Protein AF-A0A354IC37-F1 (afdb_monomer_lite)

Secondary structure (DSSP, 8-state):
-HHHHHHHHHHHHHHHHSS-GGG------PPPPPSSTTEEEEEEEEEEEETTEEEEEEEES-----S--TT---EEEEEEE-TTS-EEEEEEESEEPPPBTTEEEEE------TTT----SS-SEEEETTS-B-HHHHHHHHTTPEEEEEETTEEEEEETTEEEEEETTS-EEE-SS---

Foldseek 3Di:
DVVVVVVVVVVVVVVVVPPPCVVVPPVDPQDADDLDPQKDFDDFDPVQAEPQKTKTWIFGDDDDDDPDDPPPDGQIFIFIAGPNNHTLGRRQFSAKGRYYPFKIFTERDPDPPDPDDDDDNGHPFIAGSNRHTQVLVVVCVVVVWDWDDDDPQKTWIEDPNFIFIDGSNNHTPGDRDDDD

pLDDT: mean 70.12, std 16.92, range [30.41, 92.62]

Structure (mmCIF, N/CA/C/O backbone):
data_AF-A0A354IC37-F1
#
_entry.id   AF-A0A354IC37-F1
#
loop_
_atom_site.group_PDB
_atom_site.id
_atom_site.type_symbol
_atom_site.label_atom_id
_atom_site.label_alt_id
_atom_site.label_comp_id
_atom_site.label_asym_id
_atom_site.label_entity_id
_atom_site.label_seq_id
_atom_site.pdbx_PDB_ins_code
_atom_site.Cartn_x
_atom_site.Cartn_y
_atom_site.Cartn_z
_atom_site.occupancy
_atom_site.B_iso_or_equiv
_atom_site.auth_seq_id
_atom_site.auth_comp_id
_atom_site.auth_asym_id
_atom_site.auth_atom_id
_atom_site.pdbx_PDB_model_num
ATOM 1 N N . MET A 1 1 ? -67.823 9.144 -4.596 1.00 55.38 1 MET A N 1
ATOM 2 C CA . MET A 1 1 ? -66.781 9.443 -3.578 1.00 55.38 1 MET A CA 1
ATOM 3 C C . MET A 1 1 ? -65.608 8.452 -3.590 1.00 55.38 1 MET A C 1
ATOM 5 O O . MET A 1 1 ? -64.501 8.855 -3.259 1.00 55.38 1 MET A O 1
ATOM 9 N N . GLN A 1 2 ? -65.812 7.197 -4.013 1.00 59.12 2 GLN A N 1
ATOM 10 C CA . GLN A 1 2 ? -64.801 6.123 -4.018 1.00 59.12 2 GLN A CA 1
ATOM 11 C C . GLN A 1 2 ? -63.634 6.345 -5.005 1.00 59.12 2 GLN A C 1
ATOM 13 O O . GLN A 1 2 ? -62.475 6.199 -4.628 1.00 59.12 2 GLN A O 1
ATOM 18 N N . ASN A 1 3 ? -63.912 6.815 -6.227 1.00 58.81 3 ASN A N 1
ATOM 19 C CA . ASN A 1 3 ? -62.883 6.945 -7.274 1.00 58.81 3 ASN A CA 1
ATOM 20 C C . ASN A 1 3 ? -61.832 8.030 -6.980 1.00 58.81 3 ASN A C 1
ATOM 22 O O . ASN A 1 3 ? -60.670 7.863 -7.329 1.00 58.81 3 ASN A O 1
ATOM 26 N N . LYS A 1 4 ? -62.202 9.112 -6.275 1.00 60.78 4 LYS A N 1
ATOM 27 C CA . LYS A 1 4 ? -61.241 10.155 -5.865 1.00 60.78 4 LYS A CA 1
ATOM 28 C C . LYS A 1 4 ? -60.268 9.654 -4.792 1.00 60.78 4 LYS A C 1
ATOM 30 O O . LYS A 1 4 ? -59.103 10.028 -4.818 1.00 60.78 4 LYS A O 1
ATOM 35 N N . ARG A 1 5 ? -60.729 8.782 -3.884 1.00 60.69 5 ARG A N 1
ATOM 36 C CA . ARG A 1 5 ? -59.878 8.153 -2.859 1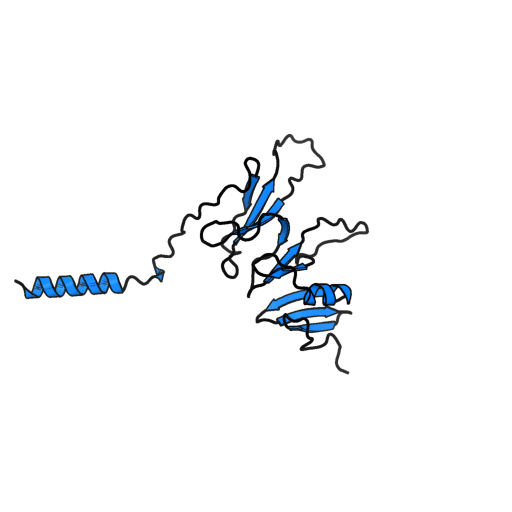.00 60.69 5 ARG A CA 1
ATOM 37 C C . ARG A 1 5 ? -58.916 7.134 -3.470 1.00 60.69 5 ARG A C 1
ATOM 39 O O . ARG A 1 5 ? -57.764 7.095 -3.071 1.00 60.69 5 ARG A O 1
ATOM 46 N N . MET A 1 6 ? -59.367 6.379 -4.471 1.00 65.19 6 MET A N 1
ATOM 47 C CA . MET A 1 6 ? -58.540 5.393 -5.174 1.00 65.19 6 MET A CA 1
ATOM 48 C C . MET A 1 6 ? -57.442 6.043 -6.031 1.00 65.19 6 MET A C 1
ATOM 50 O O . MET A 1 6 ? -56.305 5.589 -6.006 1.00 65.19 6 MET A O 1
ATOM 54 N N . ILE A 1 7 ? -57.754 7.142 -6.730 1.00 68.56 7 ILE A N 1
ATOM 55 C CA . ILE A 1 7 ? -56.764 7.901 -7.513 1.00 68.56 7 ILE A CA 1
ATOM 56 C C . ILE A 1 7 ? -55.724 8.553 -6.595 1.00 68.56 7 ILE A C 1
ATOM 58 O O . ILE A 1 7 ? -54.534 8.487 -6.885 1.00 68.56 7 ILE A O 1
ATOM 62 N N . LEU A 1 8 ? -56.148 9.128 -5.463 1.00 61.62 8 LEU A N 1
ATOM 63 C CA . LEU A 1 8 ? -55.221 9.709 -4.490 1.00 61.62 8 LEU A CA 1
ATOM 64 C C . LEU A 1 8 ? -54.279 8.645 -3.900 1.00 61.62 8 LEU A C 1
ATOM 66 O O . LEU A 1 8 ? -53.088 8.903 -3.779 1.00 61.62 8 LEU A O 1
ATOM 70 N N . PHE A 1 9 ? -54.795 7.443 -3.620 1.00 63.91 9 PHE A N 1
ATOM 71 C CA . PHE A 1 9 ? -54.010 6.315 -3.111 1.00 63.91 9 PHE A CA 1
ATOM 72 C C . PHE A 1 9 ? -52.967 5.816 -4.127 1.00 63.91 9 PHE A C 1
ATOM 74 O O . PHE A 1 9 ? -51.822 5.539 -3.770 1.00 63.91 9 PHE A O 1
ATOM 81 N N . LEU A 1 10 ? -53.338 5.758 -5.410 1.00 62.50 10 LEU A N 1
ATOM 82 C CA . LEU A 1 10 ? -52.429 5.400 -6.502 1.00 62.50 10 LEU A CA 1
ATOM 83 C C . LEU A 1 10 ? -51.329 6.451 -6.704 1.00 62.50 10 LEU A C 1
ATOM 85 O O . LEU A 1 10 ? -50.171 6.084 -6.871 1.00 62.50 10 LEU A O 1
ATOM 89 N N . ILE A 1 11 ? -51.661 7.743 -6.619 1.00 60.19 11 ILE A N 1
ATOM 90 C CA . ILE A 1 11 ? -50.674 8.827 -6.731 1.00 60.19 11 ILE A CA 1
ATOM 91 C C . ILE A 1 11 ? -49.690 8.791 -5.555 1.00 60.19 11 ILE A C 1
ATOM 93 O O . ILE A 1 11 ? -48.491 8.916 -5.782 1.00 60.19 11 ILE A O 1
ATOM 97 N N . THR A 1 12 ? -50.147 8.546 -4.320 1.00 58.38 12 THR A N 1
ATOM 98 C CA . THR A 1 12 ? -49.249 8.409 -3.158 1.00 58.38 12 THR A CA 1
ATOM 99 C C . THR A 1 12 ? -48.353 7.175 -3.241 1.00 58.38 12 THR A C 1
ATOM 101 O O . THR A 1 12 ? -47.183 7.251 -2.882 1.00 58.38 12 THR A O 1
ATOM 104 N N . MET A 1 13 ? -48.864 6.048 -3.747 1.00 57.31 13 MET A N 1
ATOM 105 C CA . MET A 1 13 ? -48.085 4.813 -3.875 1.00 57.31 13 MET A CA 1
ATOM 106 C C . MET A 1 13 ? -46.992 4.942 -4.943 1.00 57.31 13 MET A C 1
ATOM 108 O O . MET A 1 13 ? -45.868 4.499 -4.728 1.00 57.31 13 MET A O 1
ATOM 112 N N . VAL A 1 14 ? -47.294 5.615 -6.059 1.00 56.84 14 VAL A N 1
ATOM 113 C CA . VAL A 1 14 ? -46.290 5.960 -7.075 1.00 56.84 14 VAL A CA 1
ATOM 114 C C . VAL A 1 14 ? -45.277 6.958 -6.512 1.00 56.84 14 VAL A C 1
ATOM 116 O O . VAL A 1 14 ? -44.090 6.772 -6.738 1.00 56.84 14 VAL A O 1
ATOM 119 N N . PHE A 1 15 ? -45.703 7.935 -5.701 1.00 54.25 15 PHE A N 1
ATOM 120 C CA . PHE A 1 15 ? -44.789 8.881 -5.048 1.00 54.25 15 PHE A CA 1
ATOM 121 C C . PHE A 1 15 ? -43.768 8.182 -4.139 1.00 54.25 15 PHE A C 1
ATOM 123 O O . PHE A 1 15 ? -42.600 8.550 -4.176 1.00 54.25 15 PHE A O 1
ATOM 130 N N . PHE A 1 16 ? -44.175 7.150 -3.385 1.00 53.25 16 PHE A N 1
ATOM 131 C CA . PHE A 1 16 ? -43.267 6.331 -2.564 1.00 53.25 16 PHE A CA 1
ATOM 132 C C . PHE A 1 16 ? -42.364 5.403 -3.391 1.00 53.25 16 PHE A C 1
ATOM 134 O O . PHE A 1 16 ? -41.242 5.131 -2.978 1.00 53.25 16 PHE A O 1
ATOM 141 N N . LEU A 1 17 ? -42.815 4.950 -4.565 1.00 52.03 17 LEU A N 1
ATOM 142 C CA . LEU A 1 17 ? -42.017 4.127 -5.487 1.00 52.03 17 LEU A CA 1
ATOM 143 C C . LEU A 1 17 ? -41.044 4.948 -6.355 1.00 52.03 17 LEU A C 1
ATOM 145 O O . LEU A 1 17 ? -40.126 4.375 -6.934 1.00 52.03 17 LEU A O 1
ATOM 149 N N . THR A 1 18 ? -41.223 6.271 -6.446 1.00 47.56 18 THR A N 1
ATOM 150 C CA . THR A 1 18 ? -40.334 7.192 -7.180 1.00 47.56 18 THR A CA 1
ATOM 151 C C . THR A 1 18 ? -39.411 8.011 -6.282 1.00 47.56 18 THR A C 1
ATOM 153 O O . THR A 1 18 ? -38.691 8.867 -6.797 1.00 47.56 18 THR A O 1
ATOM 156 N N . ILE A 1 19 ? -39.405 7.790 -4.959 1.00 50.91 19 ILE A N 1
ATOM 157 C CA . ILE A 1 19 ? -38.304 8.283 -4.122 1.00 50.91 19 ILE A CA 1
ATOM 158 C C . ILE A 1 19 ? -37.090 7.452 -4.521 1.00 50.91 19 ILE A C 1
ATOM 160 O O . ILE A 1 19 ? -36.849 6.367 -4.000 1.00 50.91 19 ILE A O 1
ATOM 164 N N . SER A 1 20 ? -36.383 7.938 -5.538 1.00 50.81 20 SER A N 1
ATOM 165 C CA . SER A 1 20 ? -35.123 7.385 -5.993 1.00 50.81 20 SER A CA 1
ATOM 166 C C . SER A 1 20 ? -34.240 7.099 -4.776 1.00 50.81 20 SER A C 1
ATOM 168 O O . SER A 1 20 ? -34.092 7.990 -3.934 1.00 50.81 20 SER A O 1
ATOM 170 N N . PRO A 1 21 ? -33.576 5.932 -4.695 1.00 51.78 21 PRO A N 1
ATOM 171 C CA . PRO A 1 21 ? -32.583 5.676 -3.648 1.00 51.78 21 PRO A CA 1
ATOM 172 C C . PRO A 1 21 ? -31.457 6.730 -3.630 1.00 51.78 21 PRO A C 1
ATOM 174 O O . PRO A 1 21 ? -30.753 6.864 -2.639 1.00 51.78 21 PRO A O 1
ATOM 177 N N . ALA A 1 22 ? -31.350 7.560 -4.676 1.00 47.19 22 ALA A N 1
ATOM 178 C CA . ALA A 1 22 ? -30.498 8.744 -4.733 1.00 47.19 22 ALA A CA 1
ATOM 179 C C . ALA A 1 22 ? -30.764 9.801 -3.635 1.00 47.19 22 ALA A C 1
ATOM 181 O O . ALA A 1 22 ? -29.868 10.589 -3.354 1.00 47.19 22 ALA A O 1
ATOM 182 N N . LEU A 1 23 ? -31.949 9.836 -3.004 1.00 44.38 23 LEU A N 1
ATOM 183 C CA . LEU A 1 23 ? -32.228 10.750 -1.880 1.00 44.38 23 LEU A CA 1
ATOM 184 C C . LEU A 1 23 ? -31.920 10.139 -0.500 1.00 44.38 23 LEU A C 1
ATOM 186 O O . LEU A 1 23 ? -31.999 10.839 0.504 1.00 44.38 23 LEU A O 1
ATOM 190 N N . ALA A 1 24 ? -31.554 8.854 -0.454 1.00 45.72 24 ALA A N 1
ATOM 191 C CA . ALA A 1 24 ? -31.104 8.162 0.751 1.00 45.72 24 ALA A CA 1
ATOM 192 C C . ALA A 1 24 ? -29.572 8.173 0.894 1.00 45.72 24 ALA A C 1
ATOM 194 O O . ALA A 1 24 ? -29.023 7.389 1.659 1.00 45.72 24 ALA A O 1
ATOM 195 N N . ALA A 1 25 ? -28.874 9.097 0.222 1.00 46.78 25 ALA A N 1
ATOM 196 C CA . ALA A 1 25 ? -27.520 9.501 0.603 1.00 46.78 25 ALA A CA 1
ATOM 197 C C . ALA A 1 25 ? -27.575 10.346 1.892 1.00 46.78 25 ALA A C 1
ATOM 199 O O . ALA A 1 25 ? -27.086 11.471 1.958 1.00 46.78 25 ALA A O 1
ATOM 200 N N . GLN A 1 26 ? -28.257 9.833 2.915 1.00 44.06 26 GLN A N 1
ATOM 201 C CA . GLN A 1 26 ? -28.049 10.294 4.270 1.00 44.06 26 GLN A CA 1
ATOM 202 C C . GLN A 1 26 ? -26.643 9.825 4.633 1.00 44.06 26 GLN A C 1
ATOM 204 O O . GLN A 1 26 ? -26.309 8.669 4.385 1.00 44.06 26 GLN A O 1
ATOM 209 N N . SER A 1 27 ? -25.807 10.719 5.159 1.00 46.56 27 SER A N 1
ATOM 210 C CA . SER A 1 27 ? -24.544 10.326 5.775 1.00 46.56 27 SER A CA 1
ATOM 211 C C . SER A 1 27 ? -24.882 9.328 6.880 1.00 46.56 27 SER A C 1
ATOM 213 O O . SER A 1 27 ? -25.352 9.728 7.949 1.00 46.56 27 SER A O 1
ATOM 215 N N . GLU A 1 28 ? -24.770 8.036 6.586 1.00 54.12 28 GLU A N 1
ATOM 216 C CA . GLU A 1 28 ? -24.969 6.993 7.575 1.00 54.12 28 GLU A CA 1
ATOM 217 C C . GLU A 1 28 ? -23.858 7.197 8.600 1.00 54.12 28 GLU A C 1
ATOM 219 O O . GLU A 1 28 ? -22.677 7.262 8.257 1.00 54.12 28 GLU A O 1
ATOM 224 N N . ILE A 1 29 ? -24.246 7.459 9.847 1.00 55.75 29 ILE A N 1
ATOM 225 C CA . ILE A 1 29 ? -23.283 7.584 10.934 1.00 55.75 29 ILE A CA 1
ATOM 226 C C . ILE A 1 29 ? -22.748 6.172 11.153 1.00 55.75 29 ILE A C 1
ATOM 228 O O . ILE A 1 29 ? -23.435 5.334 11.733 1.00 55.75 29 ILE A O 1
ATOM 232 N N . ILE A 1 30 ? -21.554 5.907 10.630 1.00 58.66 30 ILE A N 1
ATOM 233 C CA . ILE A 1 30 ? -20.850 4.645 10.832 1.00 58.66 30 ILE A CA 1
ATOM 234 C C . ILE A 1 30 ? -20.233 4.701 12.229 1.00 58.66 30 ILE A C 1
ATOM 236 O O . ILE A 1 30 ? -19.430 5.587 12.528 1.00 58.66 30 ILE A O 1
ATOM 240 N N . TRP A 1 31 ? -20.638 3.775 13.092 1.00 61.97 31 TRP A N 1
ATOM 241 C CA . TRP A 1 31 ? -20.012 3.585 14.394 1.00 61.97 31 TRP A CA 1
ATOM 242 C C . TRP A 1 31 ? -18.796 2.684 14.207 1.00 61.97 31 TRP A C 1
ATOM 244 O O . TRP A 1 31 ? -18.922 1.593 13.664 1.00 61.97 31 TRP A O 1
ATOM 254 N N . LEU A 1 32 ? -17.626 3.156 14.627 1.00 63.53 32 LEU A N 1
ATOM 255 C CA . LEU A 1 32 ? -16.413 2.346 14.656 1.00 63.53 32 LEU A CA 1
ATOM 256 C C . LEU A 1 32 ? -16.315 1.698 16.032 1.00 63.53 32 LEU A C 1
ATOM 258 O O . LEU A 1 32 ? -16.416 2.394 17.043 1.00 63.53 32 LEU A O 1
ATOM 262 N N . GLU A 1 33 ? -16.129 0.382 16.070 1.00 65.38 33 GLU A N 1
ATOM 263 C CA . GLU A 1 33 ? -15.758 -0.289 17.313 1.00 65.38 33 GLU A CA 1
ATOM 264 C C . GLU A 1 33 ? -14.324 0.110 17.683 1.00 65.38 33 GLU A C 1
ATOM 266 O O . GLU A 1 33 ? -13.418 0.068 16.837 1.00 65.38 33 GLU A O 1
ATOM 271 N N . ASP A 1 34 ? -14.128 0.526 18.939 1.00 64.62 34 ASP A N 1
ATOM 272 C CA . ASP A 1 34 ? -12.810 0.907 19.443 1.00 64.62 34 ASP A CA 1
ATOM 273 C C . ASP A 1 34 ? -11.836 -0.259 19.256 1.00 64.62 34 ASP A C 1
ATOM 275 O O . ASP A 1 34 ? -12.078 -1.383 19.698 1.00 64.62 34 ASP A O 1
ATOM 279 N N . TYR A 1 35 ? -10.722 0.020 18.578 1.00 65.31 35 TYR A N 1
ATOM 280 C CA . TYR A 1 35 ? -9.683 -0.975 18.325 1.00 65.31 35 TYR A CA 1
ATOM 281 C C . TYR A 1 35 ? -8.998 -1.425 19.630 1.00 65.31 35 TYR A C 1
ATOM 283 O O . TYR A 1 35 ? -8.706 -2.607 19.806 1.00 65.31 35 TYR A O 1
ATOM 291 N N . SER A 1 36 ? -8.767 -0.487 20.554 1.00 70.94 36 SER A N 1
ATOM 292 C CA . SER A 1 36 ? -8.266 -0.720 21.914 1.00 70.94 36 SER A CA 1
ATOM 293 C C . SER A 1 36 ? -8.661 0.446 22.835 1.00 70.94 36 SER A C 1
ATOM 295 O O . SER A 1 36 ? -9.012 1.518 22.345 1.00 70.94 36 SER A O 1
ATOM 297 N N . GLU A 1 37 ? -8.601 0.259 24.162 1.00 71.62 37 GLU A N 1
ATOM 298 C CA . GLU A 1 37 ? -8.968 1.304 25.146 1.00 71.62 37 GLU A CA 1
ATOM 299 C C . GLU A 1 37 ? -8.109 2.581 25.028 1.00 71.62 37 GLU A C 1
ATOM 301 O O . GLU A 1 37 ? -8.585 3.678 25.323 1.00 71.62 37 GLU A O 1
ATOM 306 N N . ASP A 1 38 ? -6.868 2.446 24.552 1.00 68.56 38 ASP A N 1
ATOM 307 C CA . ASP A 1 38 ? -5.892 3.537 24.422 1.00 68.56 38 ASP A CA 1
ATOM 308 C C . ASP A 1 38 ? -5.788 4.095 22.992 1.00 68.56 38 ASP A C 1
ATOM 310 O O . ASP A 1 38 ? -5.014 5.023 22.729 1.00 68.56 38 ASP A O 1
ATOM 314 N N . ALA A 1 39 ? -6.545 3.530 22.050 1.00 65.50 39 ALA A N 1
ATOM 315 C CA . ALA A 1 39 ? -6.523 3.932 20.655 1.00 65.50 39 ALA A CA 1
ATOM 316 C C . ALA A 1 39 ? -7.452 5.121 20.397 1.00 65.50 39 ALA A C 1
ATOM 318 O O . ALA A 1 39 ? -8.575 5.205 20.893 1.00 65.50 39 ALA A O 1
ATOM 319 N N . ARG A 1 40 ? -7.003 6.045 19.546 1.00 71.25 40 ARG A N 1
ATOM 320 C CA . ARG A 1 40 ? -7.833 7.144 19.042 1.00 71.25 40 ARG A CA 1
ATOM 321 C C . ARG A 1 40 ? -7.879 7.117 17.527 1.00 71.25 40 ARG A C 1
ATOM 323 O O . ARG A 1 40 ? -6.847 7.198 16.863 1.00 71.25 40 ARG A O 1
ATOM 330 N N . VAL A 1 41 ? -9.085 7.083 16.970 1.00 70.25 41 VAL A N 1
ATOM 331 C CA . VAL A 1 41 ? -9.297 7.299 15.535 1.00 70.25 41 VAL A CA 1
ATOM 332 C C . VAL A 1 41 ? -9.109 8.785 15.240 1.00 70.25 41 VAL A C 1
ATOM 334 O O . VAL A 1 41 ? -9.832 9.628 15.768 1.00 70.25 41 VAL A O 1
ATOM 337 N N . THR A 1 42 ? -8.113 9.125 14.421 1.00 62.41 42 THR A N 1
ATOM 338 C CA . THR A 1 42 ? -7.701 10.525 14.202 1.00 62.41 42 THR A CA 1
ATOM 339 C C . THR A 1 42 ? -7.881 11.014 12.768 1.00 62.41 42 THR A C 1
ATOM 341 O O . THR A 1 42 ? -7.694 12.203 12.515 1.00 62.41 42 THR A O 1
ATOM 344 N N . ASN A 1 43 ? -8.283 10.149 11.831 1.00 60.88 43 ASN A N 1
ATOM 345 C CA . ASN A 1 43 ? -8.567 10.556 10.455 1.00 60.88 43 ASN A CA 1
ATOM 346 C C . ASN A 1 43 ? -9.464 9.521 9.752 1.00 60.88 43 ASN A C 1
ATOM 348 O O . ASN A 1 43 ? -8.963 8.527 9.223 1.00 60.88 43 ASN A O 1
ATOM 352 N N . PHE A 1 44 ? -10.782 9.737 9.793 1.00 60.84 44 PHE A N 1
ATOM 353 C CA . PHE A 1 44 ? -11.744 9.024 8.949 1.00 60.84 44 PHE A CA 1
ATOM 354 C C . PHE A 1 44 ? -12.052 9.913 7.748 1.00 60.84 44 PHE A C 1
ATOM 356 O O . PHE A 1 44 ? -12.642 10.981 7.916 1.00 60.84 44 PHE A O 1
ATOM 363 N N . ASP A 1 45 ? -11.627 9.490 6.561 1.00 61.34 45 ASP A N 1
ATOM 364 C CA . ASP A 1 45 ? -11.818 10.257 5.335 1.00 61.34 45 ASP A CA 1
ATOM 365 C C . ASP A 1 45 ? -12.738 9.498 4.361 1.00 61.34 45 ASP A C 1
ATOM 367 O O . ASP A 1 45 ? -12.311 8.517 3.740 1.00 61.34 45 ASP A O 1
ATOM 371 N N . PRO A 1 46 ? -14.006 9.927 4.213 1.00 61.03 46 PRO A N 1
ATOM 372 C CA . PRO A 1 46 ? -14.942 9.330 3.266 1.00 61.03 46 PRO A CA 1
ATOM 373 C C . PRO A 1 46 ? -14.479 9.401 1.805 1.00 61.03 46 PRO A C 1
ATOM 375 O O . PRO A 1 46 ? -14.924 8.580 1.003 1.00 61.03 46 PRO A O 1
ATOM 378 N N . GLU A 1 47 ? -13.603 10.349 1.443 1.00 59.12 47 GLU A N 1
ATOM 379 C CA . GLU A 1 47 ? -13.055 10.464 0.082 1.00 59.12 47 GLU A CA 1
ATOM 380 C C . GLU A 1 47 ? -12.125 9.293 -0.263 1.00 59.12 47 GLU A C 1
ATOM 382 O O . GLU A 1 47 ? -11.938 8.965 -1.433 1.00 59.12 47 GLU A O 1
ATOM 387 N N . HIS A 1 48 ? -11.614 8.603 0.757 1.00 64.25 48 HIS A N 1
ATOM 388 C CA . HIS A 1 48 ? -10.730 7.450 0.637 1.00 64.25 48 HIS A CA 1
ATOM 389 C C . HIS A 1 48 ? -11.480 6.106 0.689 1.00 64.25 48 HIS A C 1
ATOM 391 O O . HIS A 1 48 ? -10.869 5.064 0.952 1.00 64.25 48 HIS A O 1
ATOM 397 N N . TYR A 1 49 ? -12.791 6.104 0.416 1.00 70.44 49 TYR A N 1
ATOM 398 C CA . TYR A 1 49 ? -13.578 4.882 0.252 1.00 70.44 49 TYR A CA 1
ATOM 399 C C . TYR A 1 49 ? -13.203 4.143 -1.034 1.00 70.44 49 TYR A C 1
ATOM 401 O O . TYR A 1 49 ? -13.446 4.615 -2.147 1.00 70.44 49 TYR A O 1
ATOM 409 N N . GLY A 1 50 ? -12.648 2.950 -0.866 1.00 71.88 50 GLY A N 1
ATOM 410 C CA . GLY A 1 50 ? -12.111 2.138 -1.939 1.00 71.88 50 GLY A CA 1
ATOM 411 C C . GLY A 1 50 ? -12.620 0.704 -1.883 1.00 71.88 50 GLY A C 1
ATOM 412 O O . GLY A 1 50 ? -12.437 0.023 -0.881 1.00 71.88 50 GLY A O 1
ATOM 413 N N . ASP A 1 51 ? -13.294 0.230 -2.933 1.00 78.69 51 ASP A N 1
ATOM 414 C CA . ASP A 1 51 ? -13.785 -1.157 -3.080 1.00 78.69 51 ASP A CA 1
ATOM 415 C C . ASP A 1 51 ? -14.517 -1.779 -1.873 1.00 78.69 51 ASP A C 1
ATOM 417 O O . ASP A 1 51 ? -14.439 -2.997 -1.645 1.00 78.69 51 ASP A O 1
ATOM 421 N N . GLY A 1 52 ? -15.245 -0.974 -1.099 1.00 80.00 52 GLY A N 1
ATOM 422 C CA . GLY A 1 52 ? -15.938 -1.463 0.096 1.00 80.00 52 GLY A CA 1
ATOM 423 C C . GLY A 1 52 ? -15.238 -1.178 1.417 1.00 80.00 52 GLY A C 1
ATOM 424 O O . GLY A 1 52 ? -15.829 -1.471 2.454 1.00 80.00 52 GLY A O 1
ATOM 425 N N . LEU A 1 53 ? -14.027 -0.621 1.391 1.00 81.38 53 LEU A N 1
ATOM 426 C CA . LEU A 1 53 ? -13.188 -0.409 2.563 1.00 81.38 53 LEU A CA 1
ATOM 427 C C . LEU A 1 53 ? -12.811 1.066 2.733 1.00 81.38 53 LEU A C 1
ATOM 429 O O . LEU A 1 53 ? -12.470 1.751 1.769 1.00 81.38 53 LEU A O 1
ATOM 433 N N . TYR A 1 54 ? -12.835 1.535 3.977 1.00 82.56 54 TYR A N 1
ATOM 434 C CA . TYR A 1 54 ? -12.323 2.845 4.374 1.00 82.56 54 TYR A CA 1
ATOM 435 C C . TYR A 1 54 ? -10.968 2.672 5.049 1.00 82.56 54 TYR A C 1
ATOM 437 O O . TYR A 1 54 ? -10.845 1.860 5.965 1.00 82.56 54 TYR A O 1
ATOM 445 N N . ALA A 1 55 ? -9.969 3.447 4.626 1.00 81.12 55 ALA A N 1
ATOM 446 C CA . ALA A 1 55 ? -8.708 3.552 5.350 1.00 81.12 55 ALA A CA 1
ATOM 447 C C . ALA A 1 55 ? -8.907 4.417 6.605 1.00 81.12 55 ALA A C 1
ATOM 449 O O . ALA A 1 55 ? -9.433 5.528 6.522 1.00 81.12 55 ALA A O 1
ATOM 450 N N . VAL A 1 56 ? -8.489 3.914 7.767 1.00 81.31 56 VAL A N 1
ATOM 451 C CA . VAL A 1 56 ? -8.681 4.580 9.063 1.00 81.31 56 VAL A CA 1
ATOM 452 C C . VAL A 1 56 ? -7.350 4.693 9.782 1.00 81.31 56 VAL A C 1
ATOM 454 O O . VAL A 1 56 ? -6.694 3.682 10.031 1.00 81.31 56 VAL A O 1
ATOM 457 N N . LYS A 1 57 ? -6.967 5.924 10.143 1.00 80.75 57 LYS A N 1
ATOM 458 C CA . LYS A 1 57 ? -5.771 6.177 10.954 1.00 80.75 57 LYS A CA 1
ATOM 459 C C . LYS A 1 57 ? -6.096 6.117 12.438 1.00 80.75 57 LYS A C 1
ATOM 461 O O . LYS A 1 57 ? -6.966 6.845 12.926 1.00 80.75 57 LYS A O 1
ATOM 466 N N . VAL A 1 58 ? -5.342 5.286 13.137 1.00 75.06 58 VAL A N 1
ATOM 467 C CA . VAL A 1 58 ? -5.402 5.067 14.573 1.00 75.06 58 VAL A CA 1
ATOM 468 C C . VAL A 1 58 ? -4.084 5.505 15.187 1.00 75.06 58 VAL A C 1
ATOM 470 O O . VAL A 1 58 ? -3.007 5.144 14.723 1.00 75.06 58 VAL A O 1
ATOM 473 N N . GLU A 1 59 ? -4.185 6.327 16.219 1.00 73.94 59 GLU A N 1
ATOM 474 C CA . GLU A 1 59 ? -3.079 6.667 17.101 1.00 73.94 59 GLU A CA 1
ATOM 475 C C . GLU A 1 59 ? -3.152 5.763 18.329 1.00 73.94 59 GLU A C 1
ATOM 477 O O . GLU A 1 59 ? -4.208 5.676 18.955 1.00 73.94 59 GLU A O 1
ATOM 482 N N . GLU A 1 60 ? -2.050 5.102 18.666 1.00 63.56 60 GLU A N 1
ATOM 483 C CA . GLU A 1 60 ? -1.959 4.214 19.826 1.00 63.56 60 GLU A CA 1
ATOM 484 C C . GLU A 1 60 ? -0.992 4.814 20.865 1.00 63.56 60 GLU A C 1
ATOM 486 O O . GLU A 1 60 ? 0.175 5.073 20.555 1.00 63.56 60 GLU A O 1
ATOM 491 N N . GLY A 1 61 ? -1.487 5.074 22.085 1.00 60.25 61 GLY A N 1
ATOM 492 C CA . GLY A 1 61 ? -0.697 5.558 23.228 1.00 60.25 61 GLY A CA 1
ATOM 493 C C . GLY A 1 61 ? -1.181 6.866 23.881 1.00 60.25 61 GLY A C 1
ATOM 494 O O . GLY A 1 61 ? -2.005 7.614 23.351 1.00 60.25 61 GLY A O 1
ATOM 495 N N . GLU A 1 62 ? -0.641 7.171 25.067 1.00 51.06 62 GLU A N 1
ATOM 496 C CA . GLU A 1 62 ? -1.004 8.364 25.842 1.00 51.06 62 GLU A CA 1
ATOM 497 C C . GLU A 1 62 ? -0.414 9.656 25.238 1.00 51.06 62 GLU A C 1
ATOM 499 O O . GLU A 1 62 ? 0.738 10.027 25.468 1.00 51.06 62 GLU A O 1
ATOM 504 N N . ARG A 1 63 ? -1.227 10.424 24.504 1.00 45.31 63 ARG A N 1
ATOM 505 C CA . ARG A 1 63 ? -0.927 11.836 24.204 1.00 45.31 63 ARG A CA 1
ATOM 506 C C . ARG A 1 63 ? -0.974 12.681 25.488 1.00 45.31 63 ARG A C 1
ATOM 508 O O . ARG A 1 63 ? -2.055 13.091 25.911 1.00 45.31 63 ARG A O 1
ATOM 515 N N . ILE A 1 64 ? 0.185 13.066 26.033 1.00 34.81 64 ILE A N 1
ATOM 516 C CA . ILE A 1 64 ? 0.320 14.263 26.884 1.00 34.81 64 ILE A CA 1
ATOM 517 C C . ILE A 1 64 ? 1.254 15.258 26.188 1.00 34.81 64 ILE A C 1
ATOM 519 O O . ILE A 1 64 ? 2.474 15.122 26.197 1.00 34.81 64 ILE A O 1
ATOM 523 N N . TYR A 1 65 ? 0.673 16.303 25.597 1.00 36.69 65 TYR A N 1
ATOM 524 C CA . TYR A 1 65 ? 1.424 17.448 25.093 1.00 36.69 65 TYR A CA 1
ATOM 525 C C . TYR A 1 65 ? 1.895 18.323 26.258 1.00 36.69 65 TYR A C 1
ATOM 527 O O . TYR A 1 65 ? 1.127 19.108 26.808 1.00 36.69 65 TYR A O 1
ATOM 535 N N . THR A 1 66 ? 3.181 18.262 26.587 1.00 31.03 66 THR A N 1
ATOM 536 C CA . THR A 1 66 ? 3.893 19.440 27.101 1.00 31.03 66 THR A CA 1
ATOM 537 C C . THR A 1 66 ? 5.094 19.702 26.201 1.00 31.03 66 THR A C 1
ATOM 539 O O . THR A 1 66 ? 5.671 18.776 25.638 1.00 31.03 66 THR A O 1
ATOM 542 N N . ALA A 1 67 ? 5.402 20.980 25.984 1.00 30.41 67 ALA A N 1
ATOM 543 C CA . ALA A 1 67 ? 6.222 21.513 24.893 1.00 30.41 67 ALA A CA 1
ATOM 544 C C . ALA A 1 67 ? 7.734 21.168 24.936 1.00 30.41 67 ALA A C 1
ATOM 546 O O . ALA A 1 67 ? 8.552 21.987 24.528 1.00 30.41 67 ALA A O 1
ATOM 547 N N . LEU A 1 68 ? 8.128 19.992 25.437 1.00 31.41 68 LEU A N 1
ATOM 548 C CA . LEU A 1 68 ? 9.525 19.582 25.631 1.00 31.41 68 LEU A CA 1
ATOM 549 C C . LEU A 1 68 ? 9.791 18.092 25.324 1.00 31.41 68 LEU A C 1
ATOM 551 O O . LEU A 1 68 ? 10.649 17.491 25.963 1.00 31.41 68 LEU A O 1
ATOM 555 N N . SER A 1 69 ? 9.108 17.486 24.346 1.00 33.22 69 SER A N 1
ATOM 556 C CA . SER A 1 69 ? 9.580 16.222 23.755 1.00 33.22 69 SER A CA 1
ATOM 557 C C . SER A 1 69 ? 10.097 16.481 22.337 1.00 33.22 69 SER A C 1
ATOM 559 O O . SER A 1 69 ? 9.295 16.834 21.470 1.00 33.22 69 SER A O 1
ATOM 561 N N . PRO A 1 70 ? 11.408 16.330 22.074 1.00 39.25 70 PRO A N 1
ATOM 562 C CA . PRO A 1 70 ? 11.952 16.342 20.716 1.00 39.25 70 PRO A CA 1
ATOM 563 C C . PRO A 1 70 ? 11.515 15.113 19.892 1.00 39.25 70 PRO A C 1
ATOM 565 O O . PRO A 1 70 ? 11.723 15.092 18.681 1.00 39.25 70 PRO A O 1
ATOM 568 N N . ASP A 1 71 ? 10.861 14.134 20.532 1.00 49.00 71 ASP A N 1
ATOM 569 C CA . ASP A 1 71 ? 10.645 12.782 20.008 1.00 49.00 71 ASP A CA 1
ATOM 570 C C . ASP A 1 71 ? 9.137 12.449 19.895 1.00 49.00 71 ASP A C 1
ATOM 572 O O . ASP A 1 71 ? 8.752 11.303 19.677 1.00 49.00 71 ASP A O 1
ATOM 576 N N . GLY A 1 72 ? 8.261 13.444 20.097 1.00 42.19 72 GLY A N 1
ATOM 577 C CA . GLY A 1 72 ? 6.810 13.310 20.284 1.00 42.19 72 GLY A CA 1
ATOM 578 C C . GLY A 1 72 ? 5.988 12.913 19.052 1.00 42.19 72 GLY A C 1
ATOM 579 O O . GLY A 1 72 ? 5.034 13.613 18.709 1.00 42.19 72 GLY A O 1
ATOM 580 N N . ALA A 1 73 ? 6.307 11.794 18.408 1.00 46.50 73 ALA A N 1
ATOM 581 C CA . ALA A 1 73 ? 5.446 11.183 17.406 1.00 46.50 73 ALA A CA 1
ATOM 582 C C . ALA A 1 73 ? 4.723 9.977 18.018 1.00 46.50 73 ALA A C 1
ATOM 584 O O . ALA A 1 73 ? 5.309 8.912 18.193 1.00 46.50 73 ALA A O 1
ATOM 585 N N . GLY A 1 74 ? 3.430 10.132 18.321 1.00 51.25 74 GLY A N 1
ATOM 586 C CA . GLY A 1 74 ? 2.549 8.968 18.344 1.00 51.25 74 GLY A CA 1
ATOM 587 C C . GLY A 1 74 ? 2.683 8.248 17.001 1.00 51.25 74 GLY A C 1
ATOM 588 O O . GLY A 1 74 ? 2.776 8.894 15.952 1.00 51.25 74 GLY A O 1
ATOM 589 N N . THR A 1 75 ? 2.762 6.922 17.025 1.00 60.50 75 THR A N 1
ATOM 590 C CA . THR A 1 75 ? 2.739 6.158 15.782 1.00 60.50 75 THR A CA 1
ATOM 591 C C . THR A 1 75 ? 1.302 6.145 15.276 1.00 60.50 75 THR A C 1
ATOM 593 O O . THR A 1 75 ? 0.406 5.670 15.971 1.00 60.50 75 THR A O 1
ATOM 596 N N . PHE A 1 76 ? 1.079 6.674 14.074 1.00 70.38 76 PHE A N 1
ATOM 597 C CA . PHE A 1 76 ? -0.191 6.497 13.379 1.00 70.38 76 PHE A CA 1
ATOM 598 C C . PHE A 1 76 ? -0.117 5.208 12.571 1.00 70.38 76 PHE A C 1
ATOM 600 O O . PHE A 1 76 ? 0.675 5.109 11.634 1.00 70.38 76 PHE A O 1
ATOM 607 N N . LEU A 1 77 ? -0.949 4.237 12.930 1.00 80.44 77 LEU A N 1
ATOM 608 C CA . LEU A 1 77 ? -1.173 3.043 12.129 1.00 80.44 77 LEU A CA 1
ATOM 609 C C . LEU A 1 77 ? -2.474 3.197 11.352 1.00 80.44 77 LEU A C 1
ATOM 611 O O . LEU A 1 77 ? -3.438 3.803 11.806 1.00 80.44 77 LEU A O 1
ATOM 615 N N . THR A 1 78 ? -2.497 2.643 10.156 1.00 82.38 78 THR A N 1
ATOM 616 C CA . THR A 1 78 ? -3.636 2.630 9.253 1.00 82.38 78 THR A CA 1
ATOM 617 C C . THR A 1 78 ? -4.155 1.205 9.177 1.00 82.38 78 THR A C 1
ATOM 619 O O . THR A 1 78 ? -3.385 0.255 9.007 1.00 82.38 78 THR A O 1
ATOM 622 N N . GLY A 1 79 ? -5.464 1.064 9.348 1.00 86.44 79 GLY A N 1
ATOM 623 C CA . GLY A 1 79 ? -6.210 -0.166 9.109 1.00 86.44 79 GLY A CA 1
ATOM 624 C C . GLY A 1 79 ? -7.369 0.100 8.156 1.00 86.44 79 GLY A C 1
ATOM 625 O O . GLY A 1 79 ? -7.526 1.213 7.650 1.00 86.44 79 GLY A O 1
ATOM 626 N N . TYR A 1 80 ? -8.189 -0.919 7.924 1.00 87.56 80 TYR A N 1
ATOM 627 C CA . TYR A 1 80 ? -9.315 -0.848 7.005 1.00 87.56 80 TYR A CA 1
ATOM 628 C C . TYR A 1 80 ? -10.587 -1.398 7.630 1.00 87.56 80 TYR A C 1
ATOM 630 O O . TYR A 1 80 ? -10.601 -2.515 8.154 1.00 87.56 80 TYR A O 1
ATOM 638 N N . VAL A 1 81 ? -11.662 -0.626 7.510 1.00 86.12 81 VAL A N 1
ATOM 639 C CA . VAL A 1 81 ? -12.996 -0.999 7.991 1.00 86.12 81 VAL A CA 1
ATOM 640 C C . VAL A 1 81 ? -13.969 -1.139 6.831 1.00 86.12 81 VAL A C 1
ATOM 642 O O . VAL A 1 81 ? -13.828 -0.463 5.809 1.00 86.12 81 VAL A O 1
ATOM 645 N N . ASN A 1 82 ? -14.958 -2.016 6.973 1.00 85.19 82 ASN A N 1
ATOM 646 C CA . ASN A 1 82 ? -16.055 -2.120 6.016 1.00 85.19 82 ASN A CA 1
ATOM 647 C C . ASN A 1 82 ? -17.083 -0.985 6.210 1.00 85.19 82 ASN A C 1
ATOM 649 O O . ASN A 1 82 ? -16.939 -0.115 7.068 1.00 85.19 82 ASN A O 1
ATOM 653 N N . GLN A 1 83 ? -18.149 -0.995 5.406 1.00 83.25 83 GLN A N 1
ATOM 654 C CA . GLN A 1 83 ? -19.227 0.001 5.498 1.00 83.25 83 GLN A CA 1
ATOM 655 C C . GLN A 1 83 ? -20.016 -0.049 6.809 1.00 83.25 83 GLN A C 1
ATOM 657 O O . GLN A 1 83 ? -20.691 0.916 7.147 1.00 83.25 83 GLN A O 1
ATOM 662 N N . GLN A 1 84 ? -19.942 -1.162 7.533 1.00 81.19 84 GLN A N 1
ATOM 663 C CA . GLN A 1 84 ? -20.590 -1.343 8.825 1.00 81.19 84 GLN A CA 1
ATOM 664 C C . GLN A 1 84 ? -19.718 -0.814 9.975 1.00 81.19 84 GLN A C 1
ATOM 666 O O . GLN A 1 84 ? -20.182 -0.783 11.109 1.00 81.19 84 GLN A O 1
ATOM 671 N N . GLY A 1 85 ? -18.487 -0.369 9.687 1.00 78.12 85 GLY A N 1
ATOM 672 C CA . GLY A 1 85 ? -17.523 0.087 10.688 1.00 78.12 85 GLY A CA 1
ATOM 673 C C . GLY A 1 85 ? -16.724 -1.041 11.341 1.00 78.12 85 GLY A C 1
ATOM 674 O O . GLY A 1 85 ? -15.984 -0.794 12.290 1.00 78.12 85 GLY A O 1
ATOM 675 N N . GLU A 1 86 ? -16.841 -2.268 10.830 1.00 84.19 86 GLU A N 1
ATOM 676 C CA . GLU A 1 86 ? -16.126 -3.434 11.343 1.00 84.19 86 GLU A CA 1
ATOM 677 C C . GLU A 1 86 ? -14.719 -3.494 10.737 1.00 84.19 86 GLU A C 1
ATOM 679 O O . GLU A 1 86 ? -14.536 -3.311 9.527 1.00 84.19 86 GLU A O 1
ATOM 684 N N . TRP A 1 87 ? -13.717 -3.798 11.562 1.00 85.12 87 TRP A N 1
ATOM 685 C CA . TRP A 1 87 ? -12.340 -3.987 11.110 1.00 85.12 87 TRP A CA 1
ATOM 686 C C . TRP A 1 87 ? -12.219 -5.208 10.194 1.00 85.12 87 TRP A C 1
ATOM 688 O O . TRP A 1 87 ? -12.438 -6.344 10.609 1.00 85.12 87 TRP A O 1
ATOM 698 N N . VAL A 1 88 ? -11.808 -4.972 8.949 1.00 90.06 88 VAL A N 1
ATOM 699 C CA . VAL A 1 88 ? -11.417 -6.026 7.998 1.00 90.06 88 VAL A CA 1
ATOM 700 C C . VAL A 1 88 ? -9.915 -6.263 8.075 1.00 90.06 88 VAL A C 1
ATOM 702 O O . VAL A 1 88 ? -9.459 -7.403 8.039 1.00 90.06 88 VAL A O 1
ATOM 705 N N . ILE A 1 89 ? -9.146 -5.184 8.231 1.00 89.19 89 ILE A N 1
ATOM 706 C CA . ILE A 1 89 ? -7.713 -5.233 8.506 1.00 89.19 89 ILE A CA 1
ATOM 707 C C . ILE A 1 89 ? -7.445 -4.306 9.689 1.00 89.19 89 ILE A C 1
ATOM 709 O O . ILE A 1 89 ? -7.718 -3.110 9.608 1.00 89.19 89 ILE A O 1
ATOM 713 N N . ALA A 1 90 ? -6.920 -4.848 10.787 1.00 88.56 90 ALA A N 1
ATOM 714 C CA . ALA A 1 90 ? -6.542 -4.053 11.954 1.00 88.56 90 ALA A CA 1
ATOM 715 C C . ALA A 1 90 ? -5.493 -2.976 11.595 1.00 88.56 90 ALA A C 1
ATOM 717 O O . ALA A 1 90 ? -4.761 -3.148 10.616 1.00 88.56 90 ALA A O 1
ATOM 718 N N . PRO A 1 91 ? -5.378 -1.880 12.368 1.00 85.44 91 PRO A N 1
ATOM 719 C CA . PRO A 1 91 ? -4.320 -0.892 12.190 1.00 85.44 91 PRO A CA 1
ATOM 720 C C . PRO A 1 91 ? -2.933 -1.521 12.330 1.00 85.44 91 PRO A C 1
ATOM 722 O O . PRO A 1 91 ? -2.487 -1.835 13.428 1.00 85.44 91 PRO A O 1
ATOM 725 N N . VAL A 1 92 ? -2.251 -1.721 11.201 1.00 84.94 92 VAL A N 1
ATOM 726 C CA . VAL A 1 92 ? -0.916 -2.350 11.147 1.00 84.94 92 VAL A CA 1
ATOM 727 C C . VAL A 1 92 ? 0.015 -1.701 10.122 1.00 84.94 92 VAL A C 1
ATOM 729 O O . VAL A 1 92 ? 1.174 -2.093 10.026 1.00 84.94 92 VAL A O 1
ATOM 732 N N . TYR A 1 93 ? -0.472 -0.736 9.333 1.00 81.56 93 TYR A N 1
ATOM 733 C CA . TYR A 1 93 ? 0.311 -0.092 8.275 1.00 81.56 93 TYR A CA 1
ATOM 734 C C . TYR A 1 93 ? 0.674 1.345 8.637 1.00 81.56 93 TYR A C 1
ATOM 736 O O . TYR A 1 93 ? -0.201 2.151 8.924 1.00 81.56 93 TYR A O 1
ATOM 744 N N . PHE A 1 94 ? 1.938 1.732 8.547 1.00 75.81 94 PHE A N 1
ATOM 745 C CA . PHE A 1 94 ? 2.345 3.118 8.808 1.00 75.81 94 PHE A CA 1
ATOM 746 C C . PHE A 1 94 ? 1.871 4.096 7.728 1.00 75.81 94 PHE A C 1
ATOM 748 O O . PHE A 1 94 ? 1.569 5.257 7.999 1.00 75.81 94 PHE A O 1
ATOM 755 N N . CYS A 1 95 ? 1.781 3.618 6.490 1.00 67.94 95 CYS A N 1
ATOM 756 C CA . CYS A 1 95 ? 1.209 4.340 5.363 1.00 67.94 95 CYS A CA 1
ATOM 757 C C . CYS A 1 95 ? 0.452 3.347 4.490 1.00 67.94 95 CYS A C 1
ATOM 759 O O . CYS A 1 95 ? 0.958 2.257 4.210 1.00 67.94 95 CYS A O 1
ATOM 761 N N . SER A 1 96 ? -0.748 3.711 4.057 1.00 72.94 96 SER A N 1
ATOM 762 C CA . SER A 1 96 ? -1.480 2.918 3.087 1.00 72.94 96 SER A CA 1
ATOM 763 C C . SER A 1 96 ? -2.443 3.776 2.271 1.00 72.94 96 SER A C 1
ATOM 765 O O . SER A 1 96 ? -2.956 4.789 2.752 1.00 72.94 96 SER A O 1
ATOM 767 N N . GLU A 1 97 ? -2.649 3.389 1.015 1.00 81.44 97 GLU A N 1
ATOM 768 C CA . GLU A 1 97 ? -3.612 4.021 0.115 1.00 81.44 97 GLU A CA 1
ATOM 769 C C . GLU A 1 97 ? -4.998 3.376 0.236 1.00 81.44 97 GLU A C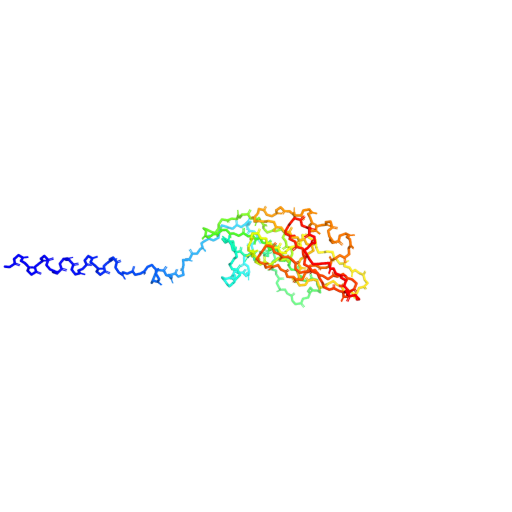 1
ATOM 771 O O . GLU A 1 97 ? -5.167 2.290 0.800 1.00 81.44 97 GLU A O 1
ATOM 776 N N . SER A 1 98 ? -6.015 4.030 -0.320 1.00 83.44 98 SER A N 1
ATOM 777 C CA . SER A 1 98 ?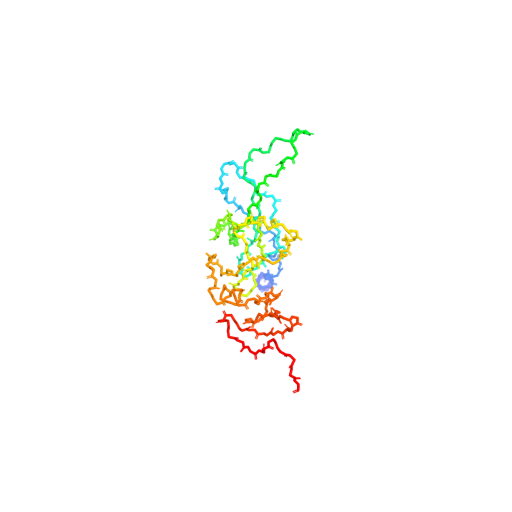 -7.325 3.411 -0.515 1.00 83.44 98 SER A CA 1
ATOM 778 C C . SER A 1 98 ? -7.232 2.176 -1.401 1.00 83.44 98 SER A C 1
ATOM 780 O O . SER A 1 98 ? -6.415 2.107 -2.320 1.00 83.44 98 SER A O 1
ATOM 782 N N . PHE A 1 99 ? -8.134 1.225 -1.171 1.00 84.25 99 PHE A N 1
ATOM 783 C CA . PHE A 1 99 ? -8.308 0.120 -2.101 1.00 84.25 99 PHE A CA 1
ATOM 784 C C . PHE A 1 99 ? -8.839 0.627 -3.443 1.00 84.25 99 PHE A C 1
ATOM 786 O O . PHE A 1 99 ? -9.847 1.325 -3.518 1.00 84.25 99 PHE A O 1
ATOM 793 N N . LEU A 1 100 ? -8.150 0.283 -4.520 1.00 79.38 100 LEU A N 1
ATOM 794 C CA . LEU A 1 100 ? -8.584 0.564 -5.877 1.00 79.38 100 LEU A CA 1
ATOM 795 C C . LEU A 1 100 ? -8.563 -0.746 -6.654 1.00 79.38 100 LEU A C 1
ATOM 797 O O . LEU A 1 100 ? -7.511 -1.333 -6.877 1.00 79.38 100 LEU A O 1
ATOM 801 N N . GLN A 1 101 ? -9.733 -1.210 -7.086 1.00 77.94 101 GLN A N 1
ATOM 802 C CA . GLN A 1 101 ? -9.911 -2.450 -7.842 1.00 77.94 101 GLN A CA 1
ATOM 803 C C . GLN A 1 101 ? -9.346 -3.718 -7.171 1.00 77.94 101 GLN A C 1
ATOM 805 O O . GLN A 1 101 ? -8.854 -4.627 -7.839 1.00 77.94 101 GLN A O 1
ATOM 810 N N . GLY A 1 102 ? -9.455 -3.802 -5.850 1.00 84.25 102 GLY A N 1
ATOM 811 C CA . GLY A 1 102 ? -9.119 -4.959 -5.031 1.00 84.25 102 GLY A CA 1
ATOM 812 C C . GLY A 1 102 ? -7.739 -4.903 -4.390 1.00 84.25 102 GLY A C 1
ATOM 813 O O . GLY A 1 102 ? -7.404 -5.838 -3.660 1.00 84.25 102 GLY A O 1
ATOM 814 N N . PHE A 1 103 ? -6.967 -3.837 -4.627 1.00 85.50 103 PHE A N 1
ATOM 815 C CA . PHE A 1 103 ? -5.602 -3.718 -4.120 1.00 85.50 103 PHE A CA 1
ATOM 816 C C . PHE A 1 103 ? -5.298 -2.338 -3.546 1.00 85.50 103 PHE A C 1
ATOM 818 O O . PHE A 1 103 ? -5.901 -1.351 -3.954 1.00 85.50 103 PHE A O 1
ATOM 825 N N . ALA A 1 104 ? -4.341 -2.280 -2.627 1.00 85.38 104 ALA A N 1
ATOM 826 C CA . ALA A 1 104 ? -3.817 -1.040 -2.069 1.00 85.38 104 ALA A CA 1
ATOM 827 C C . ALA A 1 104 ? -2.294 -1.124 -1.939 1.00 85.38 104 ALA A C 1
ATOM 829 O O . ALA A 1 104 ? -1.744 -2.204 -1.707 1.00 85.38 104 ALA A O 1
ATOM 830 N N . PHE A 1 105 ? -1.619 0.018 -2.055 1.00 84.88 105 PHE A N 1
ATOM 831 C CA . PHE A 1 105 ? -0.236 0.139 -1.608 1.00 84.88 105 PHE A CA 1
ATOM 832 C C . PHE A 1 105 ? -0.218 0.326 -0.094 1.00 84.88 105 PHE A C 1
ATOM 834 O O . PHE A 1 105 ? -0.981 1.133 0.434 1.00 84.88 105 PHE A O 1
ATOM 841 N N . ALA A 1 106 ? 0.646 -0.398 0.608 1.00 84.62 106 ALA A N 1
ATOM 842 C CA . ALA A 1 106 ? 0.752 -0.321 2.057 1.00 84.62 106 ALA A CA 1
ATOM 843 C C . ALA A 1 106 ? 2.182 -0.594 2.529 1.00 84.62 106 ALA A C 1
ATOM 845 O O . ALA A 1 106 ? 2.935 -1.292 1.853 1.00 84.62 106 ALA A O 1
ATOM 846 N N . THR A 1 107 ? 2.544 -0.053 3.693 1.00 79.06 107 THR A N 1
ATOM 847 C CA . THR A 1 107 ? 3.837 -0.302 4.338 1.00 79.06 107 THR A CA 1
ATOM 848 C C . THR A 1 107 ? 3.667 -0.682 5.802 1.00 79.06 107 THR A C 1
ATOM 850 O O . THR A 1 107 ? 2.950 -0.006 6.542 1.00 79.06 107 THR A O 1
ATOM 853 N N . GLN A 1 108 ? 4.273 -1.803 6.204 1.00 73.19 108 GLN A N 1
ATOM 854 C CA . GLN A 1 108 ? 4.216 -2.333 7.577 1.00 73.19 108 GLN A CA 1
ATOM 855 C C . GLN A 1 108 ? 5.440 -1.976 8.409 1.00 73.19 108 GLN A C 1
ATOM 857 O O . GLN A 1 108 ? 5.397 -2.166 9.617 1.00 73.19 108 GLN A O 1
ATOM 862 N N . ASP A 1 109 ? 6.492 -1.436 7.795 1.00 67.69 109 ASP A N 1
ATOM 863 C CA . ASP A 1 109 ? 7.732 -1.105 8.480 1.00 67.69 109 ASP A CA 1
ATOM 864 C C . ASP A 1 109 ? 8.026 0.394 8.333 1.00 67.69 109 ASP A C 1
ATOM 866 O O . ASP A 1 109 ? 8.087 0.930 7.226 1.00 67.69 109 ASP A O 1
ATOM 870 N N . LEU A 1 110 ? 8.264 1.089 9.452 1.00 57.41 110 LEU A N 1
ATOM 871 C CA . LEU A 1 110 ? 8.992 2.363 9.445 1.00 57.41 110 LEU A CA 1
ATOM 872 C C . LEU A 1 110 ? 10.476 2.049 9.272 1.00 57.41 110 LEU A C 1
ATOM 874 O O . LEU A 1 110 ? 11.269 2.223 10.198 1.00 57.41 110 LEU A O 1
ATOM 878 N N . GLU A 1 111 ? 10.887 1.540 8.115 1.00 51.16 111 GLU A N 1
ATOM 879 C CA . GLU A 1 111 ? 12.319 1.440 7.868 1.00 51.16 111 GLU A CA 1
ATOM 880 C C . GLU A 1 111 ? 12.882 2.841 7.583 1.00 51.16 111 GLU A C 1
ATOM 882 O O . GLU A 1 111 ? 12.713 3.414 6.503 1.00 51.16 111 GLU A O 1
ATOM 887 N N . GLU A 1 112 ? 13.606 3.402 8.556 1.00 46.53 112 GLU A N 1
ATOM 888 C CA . GLU A 1 112 ? 14.586 4.450 8.285 1.00 46.53 112 GLU A CA 1
ATOM 889 C C . GLU A 1 112 ? 15.594 3.928 7.243 1.00 46.53 112 GLU A C 1
ATOM 891 O O . GLU A 1 112 ? 16.566 3.258 7.604 1.00 46.53 112 GLU A O 1
ATOM 896 N N . LYS A 1 113 ? 15.492 4.306 5.958 1.00 46.75 113 LYS A N 1
ATOM 897 C CA . LYS A 1 113 ? 16.706 4.284 5.116 1.00 46.75 113 LYS A CA 1
ATOM 898 C C . LYS A 1 113 ? 17.599 5.451 5.523 1.00 46.75 113 LYS A C 1
ATOM 900 O O . LYS A 1 113 ? 17.571 6.540 4.940 1.00 46.75 113 LYS A O 1
ATOM 905 N N . ARG A 1 114 ? 18.428 5.218 6.542 1.00 37.91 114 ARG A N 1
ATOM 906 C CA . ARG A 1 114 ? 19.627 6.025 6.795 1.00 37.91 114 ARG A CA 1
ATOM 907 C C . ARG A 1 114 ? 20.509 5.990 5.542 1.00 37.91 114 ARG A C 1
ATOM 909 O O . ARG A 1 114 ? 20.784 4.921 5.009 1.00 37.91 114 ARG A O 1
ATOM 916 N N . ASN A 1 115 ? 20.950 7.180 5.124 1.00 39.34 115 ASN A N 1
ATOM 917 C CA . ASN A 1 115 ? 21.570 7.567 3.839 1.00 39.34 115 ASN A CA 1
ATOM 918 C C . ASN A 1 115 ? 20.647 8.283 2.833 1.00 39.34 115 ASN A C 1
ATOM 920 O O . ASN A 1 115 ? 21.015 8.451 1.675 1.00 39.34 115 ASN A O 1
ATOM 924 N N . GLY A 1 116 ? 19.533 8.844 3.310 1.00 42.38 116 GLY A N 1
ATOM 925 C CA . GLY A 1 116 ? 19.069 10.135 2.795 1.00 42.38 116 GLY A CA 1
ATOM 926 C C . GLY A 1 116 ? 18.131 10.091 1.595 1.00 42.38 116 GLY A C 1
ATOM 927 O O . GLY A 1 116 ? 18.365 10.828 0.647 1.00 42.38 116 GLY A O 1
ATOM 928 N N . ILE A 1 117 ? 17.077 9.271 1.662 1.00 37.03 117 ILE A N 1
ATOM 929 C CA . ILE A 1 117 ? 15.674 9.606 1.328 1.00 37.03 117 ILE A CA 1
ATOM 930 C C . ILE A 1 117 ? 14.861 8.298 1.348 1.00 37.03 117 ILE A C 1
ATOM 932 O O . ILE A 1 117 ? 15.120 7.388 0.564 1.00 37.03 117 ILE A O 1
ATOM 936 N N . THR A 1 118 ? 13.844 8.233 2.212 1.00 40.75 118 THR A N 1
ATOM 937 C CA . THR A 1 118 ? 12.710 7.303 2.067 1.00 40.75 118 THR A CA 1
ATOM 938 C C . THR A 1 118 ? 11.445 8.137 2.069 1.00 40.75 118 THR A C 1
ATOM 940 O O . THR A 1 118 ? 10.985 8.564 3.120 1.00 40.75 118 THR A O 1
ATOM 943 N N . TYR A 1 119 ? 10.915 8.402 0.882 1.00 44.06 119 TYR A N 1
ATOM 944 C CA . TYR A 1 119 ? 9.553 8.890 0.701 1.00 44.06 119 TYR A CA 1
ATOM 945 C C . TYR A 1 119 ? 8.977 8.148 -0.496 1.00 44.06 119 TYR A C 1
ATOM 947 O O . TYR A 1 119 ? 9.043 8.618 -1.629 1.00 44.06 119 TYR A O 1
ATOM 955 N N . GLY A 1 120 ? 8.463 6.949 -0.248 1.00 42.00 120 GLY A N 1
ATOM 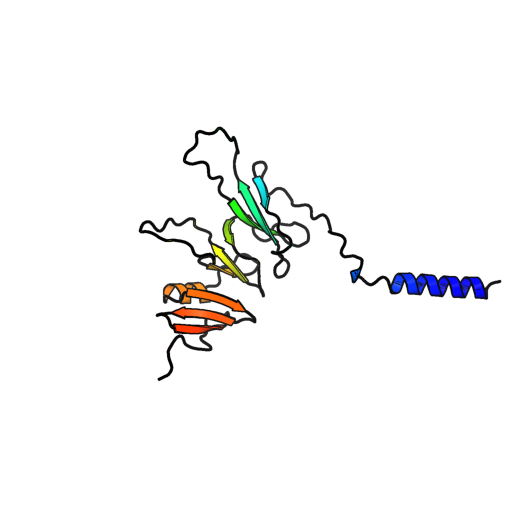956 C CA . GLY A 1 120 ? 7.450 6.390 -1.125 1.00 42.00 120 GLY A CA 1
ATOM 957 C C . GLY A 1 120 ? 6.118 6.954 -0.662 1.00 42.00 120 GLY A C 1
ATOM 958 O O . GLY A 1 120 ? 5.664 6.617 0.425 1.00 42.00 120 GLY A O 1
ATOM 959 N N . TRP A 1 121 ? 5.505 7.837 -1.450 1.00 50.59 121 TRP A N 1
ATOM 960 C CA . TRP A 1 121 ? 4.090 8.187 -1.251 1.00 50.59 121 TRP A CA 1
ATOM 961 C C . TRP A 1 121 ? 3.195 6.940 -1.426 1.00 50.59 121 TRP A C 1
ATOM 963 O O . TRP A 1 121 ? 2.109 6.862 -0.868 1.00 50.59 121 TRP A O 1
ATOM 973 N N . LEU A 1 122 ? 3.732 5.944 -2.134 1.00 55.66 122 LEU A N 1
ATOM 974 C CA . LEU A 1 122 ? 3.201 4.615 -2.371 1.00 55.66 122 LEU A CA 1
ATOM 975 C C . LEU A 1 122 ? 3.946 3.647 -1.437 1.00 55.66 122 LEU A C 1
ATOM 977 O O . LEU A 1 122 ? 5.179 3.656 -1.415 1.00 55.66 122 LEU A O 1
ATOM 981 N N . GLY A 1 123 ? 3.219 2.862 -0.638 1.00 63.31 123 GLY A N 1
ATOM 982 C CA . GLY A 1 123 ? 3.796 1.835 0.238 1.00 63.31 123 GLY A CA 1
ATOM 983 C C . GLY A 1 123 ? 4.713 0.851 -0.504 1.00 63.31 123 GLY A C 1
ATOM 984 O O . GLY A 1 123 ? 4.622 0.687 -1.719 1.00 63.31 123 GLY A O 1
ATOM 985 N N . ASP A 1 124 ? 5.604 0.184 0.228 1.00 71.25 124 ASP A N 1
ATOM 986 C CA . ASP A 1 124 ? 6.586 -0.769 -0.314 1.00 71.25 124 ASP A CA 1
ATOM 987 C C . ASP A 1 124 ? 5.962 -2.101 -0.759 1.00 71.25 124 ASP A C 1
ATOM 989 O O . ASP A 1 124 ? 6.618 -2.920 -1.401 1.00 71.25 124 ASP A O 1
ATOM 993 N N . ARG A 1 125 ? 4.685 -2.326 -0.438 1.00 80.12 125 ARG A N 1
ATOM 994 C CA . ARG A 1 125 ? 3.971 -3.568 -0.734 1.00 80.12 125 ARG A CA 1
ATOM 995 C C . ARG A 1 125 ? 2.622 -3.280 -1.362 1.00 80.12 125 ARG A C 1
ATOM 997 O O . ARG A 1 125 ? 1.988 -2.267 -1.081 1.00 80.12 125 ARG A O 1
ATOM 1004 N N . VAL A 1 126 ? 2.155 -4.229 -2.166 1.00 85.06 126 VAL A N 1
ATOM 1005 C CA . VAL A 1 126 ? 0.779 -4.253 -2.668 1.00 85.06 126 VAL A CA 1
ATOM 1006 C C . VAL A 1 126 ? 0.022 -5.353 -1.938 1.00 85.06 126 VAL A C 1
ATOM 1008 O O . VAL A 1 126 ? 0.450 -6.511 -1.943 1.00 85.06 126 VAL A O 1
ATOM 1011 N N . ILE A 1 127 ? -1.097 -4.991 -1.321 1.00 88.12 127 ILE A N 1
ATOM 1012 C CA . ILE A 1 127 ? -1.954 -5.893 -0.549 1.00 88.12 127 ILE A CA 1
ATOM 1013 C C . ILE A 1 127 ? -3.312 -6.069 -1.223 1.00 88.12 127 ILE A C 1
ATOM 1015 O O . ILE A 1 127 ? -3.801 -5.161 -1.895 1.00 88.12 127 ILE A O 1
ATOM 1019 N N . ASP A 1 128 ? -3.929 -7.234 -1.033 1.00 89.81 128 ASP A N 1
ATOM 1020 C CA . ASP A 1 128 ? -5.345 -7.445 -1.336 1.00 89.81 128 ASP A CA 1
ATOM 1021 C C . ASP A 1 128 ? -6.257 -6.909 -0.215 1.00 89.81 128 ASP A C 1
ATOM 1023 O O . ASP A 1 128 ? -5.790 -6.474 0.840 1.00 89.81 128 ASP A O 1
ATOM 1027 N N . LYS A 1 129 ? -7.580 -6.964 -0.420 1.00 90.81 129 LYS A N 1
ATOM 1028 C CA . LYS A 1 129 ? -8.592 -6.506 0.558 1.00 90.81 129 LYS A CA 1
ATOM 1029 C C . LYS A 1 129 ? -8.598 -7.249 1.898 1.00 90.81 129 LYS A C 1
ATOM 1031 O O . LYS A 1 129 ? -9.302 -6.829 2.809 1.00 90.81 129 LYS A O 1
ATOM 1036 N N . ASN A 1 130 ? -7.852 -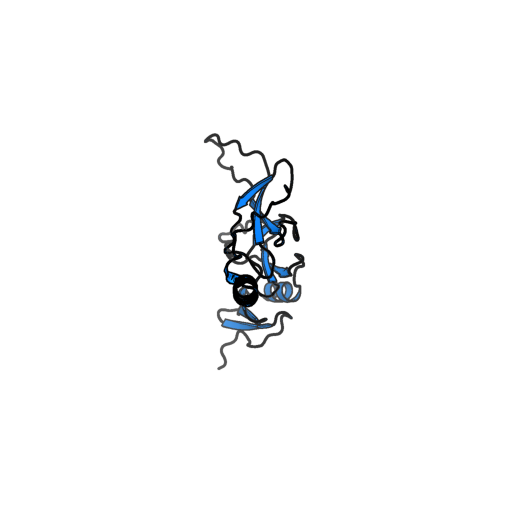8.344 2.014 1.00 91.50 130 ASN A N 1
ATOM 1037 C CA . ASN A 1 130 ? -7.665 -9.086 3.257 1.00 91.50 130 ASN A CA 1
ATOM 1038 C C . ASN A 1 130 ? -6.320 -8.741 3.923 1.00 91.50 130 ASN A C 1
ATOM 1040 O O . ASN A 1 130 ? -5.941 -9.378 4.902 1.00 91.50 130 ASN A O 1
ATOM 1044 N N . GLY A 1 131 ? -5.565 -7.785 3.371 1.00 88.19 131 GLY A N 1
ATOM 1045 C CA . GLY A 1 131 ? -4.227 -7.421 3.832 1.00 88.19 131 GLY A CA 1
ATOM 1046 C C . GLY A 1 131 ? -3.139 -8.393 3.378 1.00 88.19 131 GLY A C 1
ATOM 1047 O O . GLY A 1 131 ? -2.002 -8.298 3.842 1.00 88.19 131 GLY A O 1
ATOM 1048 N N . THR A 1 132 ? -3.454 -9.332 2.479 1.00 90.81 132 THR A N 1
ATOM 1049 C CA . THR A 1 132 ? -2.496 -10.335 2.007 1.00 90.81 132 THR A CA 1
ATOM 1050 C C . THR A 1 132 ? -1.557 -9.708 0.979 1.00 90.81 132 THR A C 1
ATOM 1052 O O . THR A 1 132 ? -2.032 -9.221 -0.051 1.00 90.81 132 THR A O 1
ATOM 1055 N N . PRO A 1 133 ? -0.230 -9.739 1.198 1.00 88.06 133 PRO A N 1
ATOM 1056 C CA . PRO A 1 133 ? 0.735 -9.251 0.222 1.00 88.06 133 PRO A CA 1
ATOM 1057 C C . PRO A 1 133 ? 0.695 -10.063 -1.071 1.00 88.06 133 PRO A C 1
ATOM 1059 O O . PRO A 1 133 ? 0.601 -11.295 -1.060 1.00 88.06 133 PRO A O 1
ATOM 1062 N N . ILE A 1 134 ? 0.831 -9.382 -2.201 1.00 88.06 134 ILE A N 1
ATOM 1063 C CA . ILE A 1 134 ? 0.793 -10.017 -3.515 1.00 88.06 134 ILE A CA 1
ATOM 1064 C C . ILE A 1 134 ? 2.212 -10.290 -3.990 1.00 88.06 134 ILE A C 1
ATOM 1066 O O . ILE A 1 134 ? 2.914 -9.417 -4.496 1.00 88.06 134 ILE A O 1
ATOM 1070 N N . ALA A 1 135 ? 2.606 -11.560 -3.895 1.00 89.00 135 ALA A N 1
ATOM 1071 C CA . ALA A 1 135 ? 3.963 -12.028 -4.178 1.00 89.00 135 ALA A CA 1
ATOM 1072 C C . ALA A 1 135 ? 4.491 -11.670 -5.582 1.00 89.00 135 ALA A C 1
ATOM 1074 O O . ALA A 1 135 ? 5.702 -11.595 -5.792 1.00 89.00 135 ALA A O 1
ATOM 1075 N N . ALA A 1 136 ? 3.602 -11.469 -6.560 1.00 88.12 136 ALA A N 1
ATOM 1076 C CA . ALA A 1 136 ? 3.992 -11.043 -7.900 1.00 88.12 136 ALA A CA 1
ATOM 1077 C C . ALA A 1 136 ? 4.658 -9.657 -7.893 1.00 88.12 136 ALA A C 1
ATOM 1079 O O . ALA A 1 136 ? 5.631 -9.449 -8.617 1.00 88.12 136 ALA A O 1
ATOM 1080 N N . PHE A 1 137 ? 4.179 -8.744 -7.047 1.00 85.56 137 PHE A N 1
ATOM 1081 C CA . PHE A 1 137 ? 4.731 -7.401 -6.907 1.00 85.56 137 PHE A CA 1
ATOM 1082 C C . PHE A 1 137 ? 5.996 -7.387 -6.058 1.00 85.56 137 PHE A C 1
ATOM 1084 O O . PHE A 1 137 ? 6.974 -6.783 -6.482 1.00 85.56 137 PHE A O 1
ATOM 1091 N N . ASP A 1 138 ? 6.051 -8.173 -4.978 1.00 84.44 138 ASP A N 1
ATOM 1092 C CA . ASP A 1 138 ? 7.291 -8.379 -4.211 1.00 84.44 138 ASP A CA 1
ATOM 1093 C C . ASP A 1 138 ? 8.433 -8.885 -5.115 1.00 84.44 138 ASP A C 1
ATOM 1095 O O . ASP A 1 138 ? 9.601 -8.528 -4.957 1.00 84.44 138 ASP A O 1
ATOM 1099 N N . LYS A 1 139 ? 8.111 -9.742 -6.093 1.00 87.88 139 LYS A N 1
ATOM 1100 C CA . LYS A 1 139 ? 9.089 -10.233 -7.069 1.00 87.88 139 LYS A CA 1
ATOM 1101 C C . LYS A 1 139 ? 9.566 -9.130 -8.016 1.00 87.88 139 LYS A C 1
ATOM 1103 O O . LYS A 1 139 ? 10.753 -9.108 -8.330 1.00 87.88 139 LYS A O 1
ATOM 1108 N N . LEU A 1 140 ? 8.666 -8.267 -8.487 1.00 85.75 140 LEU A N 1
ATOM 1109 C CA . LEU A 1 140 ? 9.004 -7.141 -9.362 1.00 85.75 140 LEU A CA 1
ATOM 1110 C C . LEU A 1 140 ? 9.847 -6.094 -8.622 1.00 85.75 140 LEU A C 1
ATOM 1112 O O . LEU A 1 140 ? 10.861 -5.650 -9.157 1.00 85.75 140 LEU A O 1
ATOM 1116 N N . ASP A 1 141 ? 9.503 -5.778 -7.375 1.00 83.62 141 ASP A N 1
ATOM 1117 C CA . ASP A 1 141 ? 10.284 -4.872 -6.526 1.00 83.62 141 ASP A CA 1
ATOM 1118 C C . ASP A 1 141 ? 11.723 -5.381 -6.329 1.00 83.62 141 ASP A C 1
ATOM 1120 O O . ASP A 1 141 ? 12.690 -4.674 -6.611 1.00 83.62 141 ASP A O 1
ATOM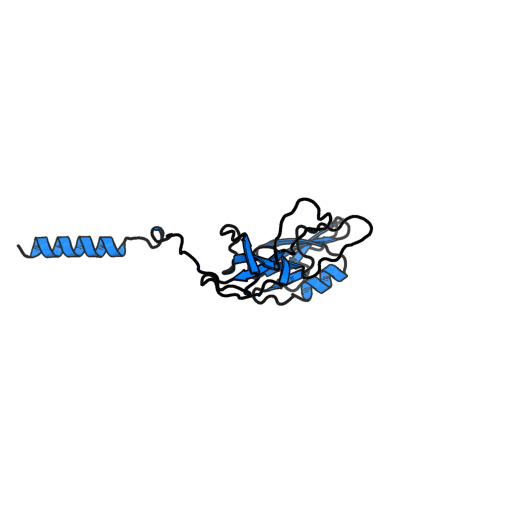 1124 N N . ARG A 1 142 ? 11.897 -6.675 -6.019 1.00 85.25 142 ARG A N 1
ATOM 1125 C CA . ARG A 1 142 ? 13.230 -7.315 -5.939 1.00 85.25 142 ARG A CA 1
ATOM 1126 C C . ARG A 1 142 ? 14.010 -7.312 -7.253 1.00 85.25 142 ARG A C 1
ATOM 1128 O O . ARG A 1 142 ? 15.227 -7.490 -7.238 1.00 85.25 142 ARG A O 1
ATOM 1135 N N . GLN A 1 143 ? 13.326 -7.171 -8.384 1.00 86.94 143 GLN A N 1
ATOM 1136 C CA . GLN A 1 143 ? 13.945 -7.015 -9.700 1.00 86.94 143 GLN A CA 1
ATOM 1137 C C . GLN A 1 143 ? 14.290 -5.551 -10.016 1.00 86.94 143 GLN A C 1
ATOM 1139 O O . GLN A 1 143 ? 14.858 -5.288 -11.069 1.00 86.94 143 GLN A O 1
ATOM 1144 N N . GLY A 1 144 ? 13.993 -4.615 -9.111 1.00 84.81 144 GLY A N 1
ATOM 1145 C CA . GLY A 1 144 ? 14.286 -3.191 -9.242 1.00 84.81 144 GLY A CA 1
ATOM 1146 C C . GLY A 1 144 ? 13.193 -2.389 -9.947 1.00 84.81 144 GLY A C 1
ATOM 1147 O O . GLY A 1 144 ? 13.464 -1.272 -10.387 1.00 84.81 144 GLY A O 1
ATOM 1148 N N . TYR A 1 145 ? 11.986 -2.937 -10.111 1.00 86.06 145 TYR A N 1
ATOM 1149 C CA . TYR A 1 145 ? 10.859 -2.190 -10.671 1.00 86.06 145 TYR A CA 1
ATOM 1150 C C . TYR A 1 145 ? 10.195 -1.350 -9.582 1.00 86.06 145 TYR A C 1
ATOM 1152 O O . TYR A 1 145 ? 9.769 -1.883 -8.563 1.00 86.06 145 TYR A O 1
ATOM 1160 N N . SER A 1 146 ? 10.031 -0.051 -9.821 1.00 83.69 146 SER A N 1
ATOM 1161 C CA . SER A 1 146 ? 9.165 0.795 -8.999 1.00 83.69 146 SER A CA 1
ATOM 1162 C C . SER A 1 146 ? 7.740 0.767 -9.543 1.00 83.69 146 SER A C 1
ATOM 1164 O O . SER A 1 146 ? 7.516 0.916 -10.744 1.00 83.69 146 SER A O 1
ATOM 1166 N N . MET A 1 147 ? 6.765 0.588 -8.659 1.00 83.25 147 MET A N 1
ATOM 1167 C CA . MET A 1 147 ? 5.344 0.645 -8.997 1.00 83.25 147 MET A CA 1
ATOM 1168 C C . MET A 1 147 ? 4.852 2.080 -8.843 1.00 83.25 147 MET A C 1
ATOM 1170 O O . MET A 1 147 ? 5.136 2.723 -7.839 1.00 83.25 147 MET A O 1
ATOM 1174 N N . LEU A 1 148 ? 4.150 2.589 -9.853 1.00 79.81 148 LEU A N 1
ATOM 1175 C CA . LEU A 1 148 ? 3.769 4.003 -9.907 1.00 79.81 148 LEU A CA 1
ATOM 1176 C C . LEU A 1 148 ? 2.271 4.215 -9.752 1.00 79.81 148 LEU A C 1
ATOM 1178 O O . LEU A 1 148 ? 1.835 5.134 -9.071 1.00 79.81 148 LEU A O 1
ATOM 1182 N N . GLN A 1 149 ? 1.482 3.396 -10.439 1.00 79.00 149 GLN A N 1
ATOM 1183 C CA . GLN A 1 149 ? 0.034 3.506 -10.426 1.00 79.00 149 GLN A CA 1
ATOM 1184 C C . GLN A 1 149 ? -0.577 2.163 -10.784 1.00 79.00 149 GLN A C 1
ATOM 1186 O O . GLN A 1 149 ? -0.039 1.429 -11.617 1.00 79.00 149 GLN A O 1
ATOM 1191 N N . MET A 1 150 ? -1.740 1.880 -10.209 1.00 79.06 150 MET A N 1
ATOM 1192 C CA . MET A 1 150 ? -2.561 0.753 -10.610 1.00 79.06 150 MET A CA 1
ATOM 1193 C C . MET A 1 150 ? -3.903 1.225 -11.167 1.00 79.06 150 MET A C 1
ATOM 1195 O O . MET A 1 150 ? -4.550 2.106 -10.602 1.00 79.06 150 MET A O 1
ATOM 1199 N N . ARG A 1 151 ? -4.306 0.653 -12.304 1.00 80.06 151 ARG A N 1
ATOM 1200 C CA . ARG A 1 151 ? -5.573 0.956 -12.967 1.00 80.06 151 ARG A CA 1
ATOM 1201 C C . ARG A 1 151 ? -6.006 -0.174 -13.897 1.00 80.06 151 ARG A C 1
ATOM 1203 O O . ARG A 1 151 ? -5.220 -0.690 -14.681 1.00 80.06 151 ARG A O 1
ATOM 1210 N N . ASP A 1 152 ? -7.283 -0.509 -13.836 1.00 80.00 152 ASP A N 1
ATOM 1211 C CA . ASP A 1 152 ? -7.995 -1.493 -14.661 1.00 80.00 152 ASP A CA 1
ATOM 1212 C C . ASP A 1 152 ? -7.316 -2.878 -14.720 1.00 80.00 152 ASP A C 1
ATOM 1214 O O . ASP A 1 152 ? -7.265 -3.517 -15.768 1.00 80.00 152 ASP A O 1
ATOM 1218 N N . GLY A 1 153 ? -6.781 -3.349 -13.585 1.00 78.12 153 GLY A N 1
ATOM 1219 C CA . GLY A 1 153 ? -6.045 -4.622 -13.486 1.00 78.12 153 GLY A CA 1
ATOM 1220 C C . GLY A 1 153 ? -4.616 -4.590 -14.050 1.00 78.12 153 GLY A C 1
ATOM 1221 O O . GLY A 1 153 ? -3.979 -5.641 -14.195 1.00 78.12 153 GLY A O 1
ATOM 1222 N N . TYR A 1 154 ? -4.105 -3.395 -14.349 1.00 84.75 154 TYR A N 1
ATOM 1223 C CA . TYR A 1 154 ? -2.745 -3.148 -14.810 1.00 84.75 154 TYR A CA 1
ATOM 1224 C C . TYR A 1 154 ? -1.976 -2.268 -13.833 1.00 84.75 154 TYR A C 1
ATOM 1226 O O . TYR A 1 154 ? -2.547 -1.429 -13.139 1.00 84.75 154 TYR A O 1
ATOM 1234 N N . VAL A 1 155 ? -0.661 -2.445 -13.815 1.00 85.94 155 VAL A N 1
ATOM 1235 C CA . VAL A 1 155 ? 0.271 -1.686 -12.985 1.00 85.94 155 VAL A CA 1
ATOM 1236 C C . VAL A 1 155 ? 1.274 -1.017 -13.898 1.00 85.94 155 VAL A C 1
ATOM 1238 O O . VAL A 1 155 ? 1.952 -1.691 -14.676 1.00 85.94 155 VAL A O 1
ATOM 1241 N N . GLN A 1 156 ? 1.367 0.302 -13.802 1.00 87.94 156 GLN A N 1
ATOM 1242 C CA . GLN A 1 156 ? 2.443 1.054 -14.417 1.00 87.94 156 GLN A CA 1
ATOM 1243 C C . GLN A 1 156 ? 3.704 0.895 -13.571 1.00 87.94 156 GLN A C 1
ATOM 1245 O O . GLN A 1 156 ? 3.699 1.141 -12.363 1.00 87.94 156 GLN A O 1
ATOM 1250 N N . LEU A 1 157 ? 4.783 0.495 -14.232 1.00 88.38 157 LEU A N 1
ATOM 1251 C CA . LEU A 1 157 ? 6.084 0.255 -13.630 1.00 88.38 157 LEU A CA 1
ATOM 1252 C C . LEU A 1 157 ? 7.111 1.224 -14.215 1.00 88.38 157 LEU A C 1
ATOM 1254 O O . LEU A 1 157 ? 7.010 1.597 -15.388 1.00 88.38 157 LEU A O 1
ATOM 1258 N N . SER A 1 158 ? 8.132 1.566 -13.436 1.00 86.94 158 SER A N 1
ATOM 1259 C CA . SER A 1 158 ? 9.386 2.110 -13.951 1.00 86.94 158 SER A CA 1
ATOM 1260 C C . SER A 1 158 ? 10.568 1.220 -13.588 1.00 86.94 158 SER A C 1
ATOM 1262 O O . SER A 1 158 ? 10.638 0.654 -12.500 1.00 86.94 158 SER A O 1
ATOM 1264 N N . HIS A 1 159 ? 11.503 1.093 -14.524 1.00 87.62 159 HIS A N 1
ATOM 1265 C CA . HIS A 1 159 ? 12.779 0.411 -14.333 1.00 87.62 159 HIS A CA 1
ATOM 1266 C C . HIS A 1 159 ? 13.803 1.045 -15.272 1.00 87.62 159 HIS A C 1
ATOM 1268 O O . HIS A 1 159 ? 13.486 1.288 -16.436 1.00 87.62 159 HIS A O 1
ATOM 1274 N N . ASP A 1 160 ? 14.987 1.389 -14.761 1.00 86.12 160 ASP A N 1
ATOM 1275 C CA . ASP A 1 160 ? 16.055 2.057 -15.521 1.00 86.12 160 ASP A CA 1
ATOM 1276 C C . ASP A 1 160 ? 15.572 3.267 -16.350 1.00 86.12 160 ASP A C 1
ATOM 1278 O O . ASP A 1 160 ? 15.910 3.444 -17.518 1.00 86.12 160 ASP A O 1
ATOM 1282 N N . SER A 1 161 ? 14.747 4.123 -15.734 1.00 83.62 161 SER A N 1
ATOM 1283 C CA . SER A 1 161 ? 14.120 5.309 -16.357 1.00 83.62 161 SER A CA 1
ATOM 1284 C C . SER A 1 161 ? 13.162 5.026 -17.525 1.00 83.62 161 SER A C 1
ATOM 1286 O O . SER A 1 161 ? 12.662 5.962 -18.149 1.00 83.62 161 SER A O 1
ATOM 1288 N N . CYS A 1 162 ? 12.864 3.759 -17.807 1.00 87.75 162 CYS A N 1
ATOM 1289 C CA . CYS A 1 162 ? 11.874 3.342 -18.791 1.00 87.75 162 CYS A CA 1
ATOM 1290 C C . CYS A 1 162 ? 10.561 2.970 -18.099 1.00 87.75 162 CYS A C 1
ATOM 1292 O O . CYS A 1 162 ? 10.559 2.450 -16.983 1.00 87.75 162 CYS A O 1
ATOM 1294 N N . TYR A 1 163 ? 9.441 3.202 -18.781 1.00 89.62 163 TYR A N 1
ATOM 1295 C CA . TYR A 1 163 ? 8.112 2.863 -18.275 1.00 89.62 163 TYR A CA 1
ATOM 1296 C C . TYR A 1 163 ? 7.576 1.612 -18.954 1.00 89.62 163 TYR A C 1
ATOM 1298 O O . TYR A 1 163 ? 7.782 1.399 -20.146 1.00 89.62 163 TYR A O 1
ATOM 1306 N N . GLY A 1 164 ? 6.867 0.800 -18.182 1.00 90.25 164 GLY A N 1
ATOM 1307 C CA . GLY A 1 164 ? 6.239 -0.424 -18.642 1.00 90.25 164 GLY A CA 1
ATOM 1308 C C . GLY A 1 164 ? 4.907 -0.642 -17.947 1.00 90.25 164 GLY A C 1
ATOM 1309 O O . GLY A 1 164 ? 4.498 0.119 -17.070 1.00 90.25 164 GLY A O 1
ATOM 1310 N N . ILE A 1 165 ? 4.220 -1.696 -18.361 1.00 91.44 165 ILE A N 1
ATOM 1311 C CA . ILE A 1 165 ? 2.934 -2.104 -17.812 1.00 91.44 165 ILE A CA 1
ATOM 1312 C C . ILE A 1 165 ? 3.009 -3.594 -17.519 1.00 91.44 165 ILE A C 1
ATOM 1314 O O . ILE A 1 165 ? 3.387 -4.373 -18.395 1.00 91.44 165 ILE A O 1
ATOM 1318 N N . ALA A 1 166 ? 2.602 -3.999 -16.324 1.00 90.31 166 ALA A N 1
ATOM 1319 C CA . ALA A 1 166 ? 2.334 -5.390 -15.980 1.00 90.31 166 ALA A CA 1
ATOM 1320 C C . ALA A 1 166 ? 0.855 -5.580 -15.634 1.00 90.31 166 ALA A C 1
ATOM 1322 O O . ALA A 1 166 ? 0.147 -4.619 -15.353 1.00 90.31 166 ALA A O 1
ATOM 1323 N N . ASN A 1 167 ? 0.372 -6.817 -15.658 1.00 89.25 167 ASN A N 1
ATOM 1324 C CA . ASN A 1 167 ? -0.902 -7.152 -15.022 1.00 89.25 167 ASN A CA 1
ATOM 1325 C C . ASN A 1 167 ? -0.698 -7.495 -13.533 1.00 89.25 167 ASN A C 1
ATOM 1327 O O . ASN A 1 167 ? 0.432 -7.619 -13.061 1.00 89.25 167 ASN A O 1
ATOM 1331 N N . THR A 1 168 ? -1.789 -7.720 -12.800 1.00 83.38 168 THR A N 1
ATOM 1332 C CA . THR A 1 168 ? -1.760 -8.076 -11.365 1.00 83.38 168 THR A CA 1
ATOM 1333 C C . THR A 1 168 ? -1.110 -9.423 -11.040 1.00 83.38 168 THR A C 1
ATOM 1335 O O . THR A 1 168 ? -0.759 -9.682 -9.893 1.00 83.38 168 THR A O 1
ATOM 1338 N N . ALA A 1 169 ? -0.878 -10.272 -12.045 1.00 86.81 169 ALA A N 1
ATOM 1339 C CA . ALA A 1 169 ? -0.080 -11.490 -11.904 1.00 86.81 169 ALA A CA 1
ATOM 1340 C C . ALA A 1 169 ? 1.435 -11.238 -12.072 1.00 86.81 169 ALA A C 1
ATOM 1342 O O . ALA A 1 169 ? 2.216 -12.190 -12.093 1.00 86.81 169 ALA A O 1
ATOM 1343 N N . GLY A 1 170 ? 1.860 -9.979 -12.237 1.00 85.56 170 GLY A N 1
ATOM 1344 C CA . GLY A 1 170 ? 3.252 -9.583 -12.469 1.00 85.56 170 GLY A CA 1
ATOM 1345 C C . GLY A 1 170 ? 3.765 -9.901 -13.876 1.00 85.56 170 GLY A C 1
ATOM 1346 O O . GLY A 1 170 ? 4.967 -9.844 -14.129 1.00 85.56 170 GLY A O 1
ATOM 1347 N N . LYS A 1 171 ? 2.880 -10.262 -14.814 1.00 90.50 171 LYS A N 1
ATOM 1348 C CA . LYS A 1 171 ? 3.261 -10.492 -16.210 1.00 90.50 171 LYS A CA 1
ATOM 1349 C C . LYS A 1 171 ? 3.378 -9.151 -16.923 1.00 90.50 171 LYS A C 1
ATOM 1351 O O . LYS A 1 171 ? 2.391 -8.424 -17.021 1.00 90.50 171 LYS A O 1
ATOM 1356 N N . MET A 1 172 ? 4.547 -8.884 -17.501 1.00 91.19 172 MET A N 1
ATOM 1357 C CA . MET A 1 172 ? 4.766 -7.721 -18.362 1.00 91.19 172 MET A CA 1
ATOM 1358 C C . MET A 1 172 ? 3.847 -7.779 -19.591 1.00 91.19 172 MET A C 1
ATOM 1360 O O . MET A 1 172 ? 3.831 -8.764 -20.333 1.00 91.19 172 MET A O 1
ATOM 1364 N N . ILE A 1 173 ? 3.078 -6.713 -19.782 1.00 92.62 173 ILE A N 1
ATOM 1365 C CA . ILE A 1 173 ? 2.243 -6.435 -20.954 1.00 92.62 173 ILE A CA 1
ATOM 1366 C C . ILE A 1 173 ? 2.986 -5.493 -21.901 1.00 92.62 173 ILE A C 1
ATOM 1368 O O . ILE A 1 173 ? 3.013 -5.728 -23.106 1.00 92.62 173 ILE A O 1
ATOM 1372 N N . LEU A 1 174 ? 3.639 -4.473 -21.338 1.00 90.56 174 LEU A N 1
ATOM 1373 C CA . LEU A 1 174 ? 4.539 -3.564 -22.037 1.00 90.56 174 LEU A CA 1
ATOM 1374 C C . LEU A 1 174 ? 5.874 -3.527 -21.275 1.00 90.56 174 LEU A C 1
ATOM 1376 O O . LEU A 1 174 ? 5.872 -3.149 -20.104 1.00 90.56 174 LEU A O 1
ATOM 1380 N N . PRO A 1 175 ? 7.001 -3.948 -21.871 1.00 86.31 175 PRO A N 1
ATOM 1381 C CA . PRO A 1 175 ? 8.292 -3.944 -21.188 1.00 86.31 175 PRO A CA 1
ATOM 1382 C C . PRO A 1 175 ? 8.812 -2.518 -20.946 1.00 86.31 175 PRO A C 1
ATOM 1384 O O . PRO A 1 175 ? 8.507 -1.603 -21.704 1.00 86.31 175 PRO A O 1
ATOM 1387 N N . THR A 1 176 ? 9.642 -2.351 -19.915 1.00 78.94 176 THR A N 1
ATOM 1388 C CA . THR A 1 176 ? 10.366 -1.108 -19.594 1.00 78.94 176 THR A CA 1
ATOM 1389 C C . THR A 1 176 ? 11.616 -0.970 -20.470 1.00 78.94 176 THR A C 1
ATOM 1391 O O . THR A 1 176 ? 12.738 -1.003 -19.972 1.00 78.94 176 THR A O 1
ATOM 1394 N N . VAL A 1 177 ? 11.443 -0.867 -21.787 1.00 80.69 177 VAL A N 1
ATOM 1395 C CA . VAL A 1 177 ? 12.545 -0.615 -22.731 1.00 80.69 177 VAL A CA 1
ATOM 1396 C C . VAL A 1 177 ? 12.122 0.425 -23.762 1.00 80.69 177 VAL A C 1
ATOM 1398 O O . VAL A 1 177 ? 10.968 0.440 -24.190 1.00 80.69 177 VAL A O 1
ATOM 1401 N N . PHE A 1 178 ? 13.055 1.272 -24.197 1.00 59.25 178 PHE A N 1
ATOM 1402 C CA . PHE A 1 178 ? 12.884 1.985 -25.460 1.00 59.25 178 PHE A CA 1
ATOM 1403 C C . PHE A 1 178 ? 13.000 0.958 -26.589 1.00 59.25 178 PHE A C 1
ATOM 1405 O O . PHE A 1 178 ? 14.006 0.259 -26.693 1.00 59.25 178 PHE A O 1
ATOM 1412 N N . LEU A 1 179 ? 11.951 0.826 -27.400 1.00 54.75 179 LEU A N 1
ATOM 1413 C CA . LEU A 1 179 ? 12.052 0.103 -28.663 1.00 54.75 179 LEU A CA 1
ATOM 1414 C C . LEU A 1 179 ? 12.898 0.973 -29.602 1.00 54.75 179 LEU A C 1
ATOM 1416 O O . LEU A 1 179 ? 12.465 2.073 -29.949 1.00 54.75 179 LEU A O 1
ATOM 1420 N N . GLU A 1 180 ? 14.104 0.512 -29.935 1.00 51.50 180 GLU A N 1
ATOM 1421 C CA . GLU A 1 180 ? 14.882 1.043 -31.066 1.00 51.50 180 GLU A CA 1
ATOM 1422 C C . GLU A 1 180 ? 14.226 0.691 -32.408 1.00 51.50 180 GLU A C 1
ATOM 1424 O O . GLU A 1 180 ? 13.674 -0.431 -32.532 1.00 51.50 180 GLU A O 1
#

Radius of gyration: 23.78 Å; chains: 1; bounding box: 88×34×58 Å

Sequence (180 aa):
MQNKRMILFLITMVFFLTISPALAAQSEIIWLEDYSEDARVTNFDPEHYGDGLYAVKVEEGERIYTALSPDGAGTFLTGYVNQQGEWVIAPVYFCSESFLQGFAFATQDLEEKRNGITYGWLGDRVIDKNGTPIAAFDKLDRQGYSMLQMRDGYVQLSHDSCYGIANTAGKMILPTVFLE